Protein AF-A0A1G6IUS4-F1 (afdb_monomer_lite)

Secondary structure (DSSP, 8-state):
-PPB-HHHHHHHHHTSSB-EEEEEESTTSSHHHHHHHHHHHTT-EEEEHHHHHHT-HHHHTTGGG--HHHHHHHHHHHTTSSSSEEEEE-THHHHHH--HHHHHHHHHHHHH-B-SSEEEEEEE--GGGGG---B-TTS-BSEEEGGGB---

Sequence (152 aa):
MSQINFISFLKNQNTERYKTIIIYSKPLLGKTTFAKQYAKKINAKYIDFLDYVVEREDLKNKIDRFYSEDLKSILKKIEKTKEDYIFIDNFDFILNIWPKKDLEGFLNIVEKYHSKKTIIFFVQERKFLKKRNIYNTYGQNRIINIYKLKQF

Structure (mmCIF, N/CA/C/O backbone):
data_AF-A0A1G6IUS4-F1
#
_entry.id   AF-A0A1G6IUS4-F1
#
loop_
_atom_site.group_PDB
_atom_site.id
_atom_site.type_symbol
_atom_site.label_atom_id
_atom_site.label_alt_id
_atom_site.label_comp_id
_atom_site.label_asym_id
_atom_site.label_entity_id
_atom_site.label_seq_id
_atom_site.pdbx_PDB_ins_code
_atom_site.Cartn_x
_atom_site.Cartn_y
_atom_site.Cartn_z
_atom_site.occupancy
_atom_site.B_iso_or_equiv
_atom_site.auth_seq_id
_atom_site.auth_comp_id
_atom_site.auth_asym_id
_atom_site.auth_atom_id
_atom_site.pdbx_PDB_model_num
ATOM 1 N N . MET A 1 1 ? 13.385 -4.710 20.365 1.00 54.50 1 MET A N 1
ATOM 2 C CA . MET A 1 1 ? 12.429 -3.792 19.697 1.00 54.50 1 MET A CA 1
ATOM 3 C C . MET A 1 1 ? 11.019 -4.245 20.041 1.00 54.50 1 MET A C 1
ATOM 5 O O . MET A 1 1 ? 10.781 -5.445 19.995 1.00 54.50 1 MET A O 1
ATOM 9 N N . SER A 1 2 ? 10.118 -3.333 20.410 1.00 70.44 2 SER A N 1
ATOM 10 C CA . SER A 1 2 ? 8.717 -3.664 20.703 1.00 70.44 2 SER A CA 1
ATOM 11 C C . SER A 1 2 ? 7.968 -4.053 19.423 1.00 70.44 2 SER A C 1
ATOM 13 O O . SER A 1 2 ? 8.154 -3.441 18.370 1.00 70.44 2 SER A O 1
ATOM 15 N N . GLN A 1 3 ? 7.145 -5.100 19.501 1.00 84.50 3 GLN A N 1
ATOM 16 C CA . GLN A 1 3 ? 6.275 -5.507 18.399 1.00 84.50 3 GLN A CA 1
ATOM 17 C C . GLN A 1 3 ? 5.056 -4.577 18.310 1.00 84.50 3 GLN A C 1
ATOM 19 O O . GLN A 1 3 ? 4.461 -4.207 19.321 1.00 84.50 3 GLN A O 1
ATOM 24 N N . ILE A 1 4 ? 4.664 -4.223 17.089 1.00 89.88 4 ILE A N 1
ATOM 25 C CA . ILE A 1 4 ? 3.504 -3.389 16.777 1.00 89.88 4 ILE A CA 1
ATOM 26 C C . ILE A 1 4 ? 2.259 -4.278 16.744 1.00 89.88 4 ILE A C 1
ATOM 28 O O . ILE A 1 4 ? 2.198 -5.240 15.975 1.00 89.88 4 ILE A O 1
ATOM 32 N N . ASN A 1 5 ? 1.229 -3.939 17.523 1.00 92.62 5 ASN A N 1
ATOM 33 C CA . ASN A 1 5 ? -0.092 -4.537 17.339 1.00 92.62 5 ASN A CA 1
ATOM 34 C C . ASN A 1 5 ? -0.694 -4.014 16.027 1.00 92.62 5 ASN A C 1
ATOM 36 O O . ASN A 1 5 ? -1.090 -2.850 15.940 1.00 92.62 5 ASN A O 1
ATOM 40 N N . PHE A 1 6 ? -0.757 -4.876 15.009 1.00 93.56 6 PHE A N 1
ATOM 41 C CA . PHE A 1 6 ? -1.175 -4.460 13.672 1.00 93.56 6 PHE A CA 1
ATOM 42 C C . PHE A 1 6 ? -2.628 -3.968 13.628 1.00 93.56 6 PHE A C 1
ATOM 44 O O . PHE A 1 6 ? -2.916 -2.999 12.937 1.00 93.56 6 PHE A O 1
ATOM 51 N N . ILE A 1 7 ? -3.533 -4.557 14.416 1.00 93.50 7 ILE A N 1
ATOM 52 C CA . ILE A 1 7 ? -4.938 -4.122 14.465 1.00 93.50 7 ILE A CA 1
ATOM 53 C C . ILE A 1 7 ? -5.037 -2.717 15.061 1.00 93.50 7 ILE A C 1
ATOM 55 O O . ILE A 1 7 ? -5.708 -1.860 14.492 1.00 93.50 7 ILE A O 1
ATOM 59 N N . SER A 1 8 ? -4.352 -2.455 16.177 1.00 94.50 8 SER A N 1
ATOM 60 C CA . SER A 1 8 ? -4.335 -1.117 16.782 1.00 94.50 8 SER A CA 1
ATOM 61 C C . SER A 1 8 ? -3.714 -0.084 15.841 1.00 94.50 8 SER A C 1
ATOM 63 O O . SER A 1 8 ? -4.247 1.011 15.692 1.00 94.50 8 SER A O 1
ATOM 65 N N . PHE A 1 9 ? -2.633 -0.450 15.147 1.00 96.19 9 PHE A N 1
ATOM 66 C CA . PHE A 1 9 ? -2.024 0.399 14.124 1.00 96.19 9 PHE A CA 1
ATOM 67 C C . PHE A 1 9 ? -3.003 0.725 12.985 1.00 96.19 9 PHE A C 1
ATOM 69 O O . PHE A 1 9 ? -3.153 1.888 12.623 1.00 96.19 9 PHE A O 1
ATOM 76 N N . LEU A 1 10 ? -3.717 -0.271 12.451 1.00 96.38 10 LEU A N 1
ATOM 77 C CA . LEU A 1 10 ? -4.704 -0.063 11.387 1.00 96.38 10 LEU A CA 1
ATOM 78 C C . LEU A 1 10 ? -5.901 0.780 11.844 1.00 96.38 10 LEU A C 1
ATOM 80 O O . LEU A 1 10 ? -6.429 1.561 11.055 1.00 96.38 10 LEU A O 1
ATOM 8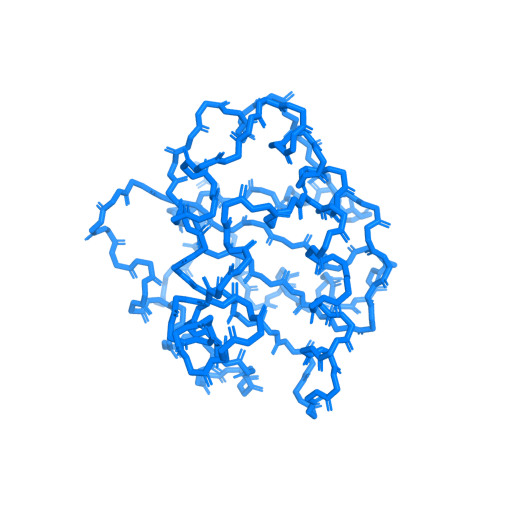4 N N . LYS A 1 11 ? -6.328 0.653 13.105 1.00 96.38 11 LYS A N 1
ATOM 85 C CA . LYS A 1 11 ? -7.373 1.511 13.684 1.00 96.38 11 LYS A CA 1
ATOM 86 C C . LYS A 1 11 ? -6.927 2.971 13.731 1.00 96.38 11 LYS A C 1
ATOM 88 O O . LYS A 1 11 ? -7.662 3.823 13.244 1.00 96.38 11 LYS A O 1
ATOM 93 N N . ASN A 1 12 ? -5.714 3.235 14.217 1.00 97.00 12 ASN A N 1
ATOM 94 C CA . ASN A 1 12 ? -5.128 4.577 14.204 1.00 97.00 12 ASN A CA 1
ATOM 95 C C . ASN A 1 12 ? -4.997 5.107 12.773 1.00 97.00 12 ASN A C 1
ATOM 97 O O . ASN A 1 12 ? -5.410 6.218 12.481 1.00 97.00 12 ASN A O 1
ATOM 101 N N . GLN A 1 13 ? -4.486 4.298 11.842 1.00 97.44 13 GLN A N 1
ATOM 102 C CA . GLN A 1 13 ? -4.323 4.748 10.463 1.00 97.44 13 GLN A CA 1
ATOM 103 C C . GLN A 1 13 ? -5.657 5.058 9.772 1.00 97.44 13 GLN A C 1
ATOM 105 O O . GLN A 1 13 ? -5.695 5.865 8.845 1.00 97.44 13 GLN A O 1
ATOM 110 N N . ASN A 1 14 ? -6.758 4.435 10.190 1.00 97.25 14 ASN A N 1
ATOM 111 C CA . ASN A 1 14 ? -8.062 4.688 9.588 1.00 97.25 14 ASN A CA 1
ATOM 112 C C . ASN A 1 14 ? -8.653 6.059 9.971 1.00 97.25 14 ASN A C 1
ATOM 114 O O . ASN A 1 14 ? -9.546 6.539 9.275 1.00 97.25 14 ASN A O 1
ATOM 118 N N . THR A 1 15 ? -8.152 6.723 11.017 1.00 96.88 15 THR A N 1
ATOM 119 C CA . THR A 1 15 ? -8.576 8.090 11.381 1.00 96.88 15 THR A CA 1
ATOM 120 C C . THR A 1 15 ? -7.790 9.175 10.636 1.00 96.88 15 THR A C 1
ATOM 122 O O . THR A 1 15 ? -8.175 10.341 10.652 1.00 96.88 15 THR A O 1
ATOM 125 N N . GLU A 1 16 ? -6.715 8.799 9.942 1.00 97.44 16 GLU A N 1
ATOM 126 C CA . GLU A 1 16 ? -5.789 9.719 9.279 1.00 97.44 16 GLU A CA 1
ATOM 127 C C . GLU A 1 16 ? -6.301 10.234 7.930 1.00 97.44 16 GLU A C 1
ATOM 129 O O . GLU A 1 16 ? -7.062 9.572 7.228 1.00 97.44 16 GLU A O 1
ATOM 134 N N . ARG A 1 17 ? -5.799 11.392 7.489 1.00 95.69 17 ARG A N 1
ATOM 135 C CA . ARG A 1 17 ? -6.073 11.915 6.137 1.00 95.69 17 ARG A CA 1
ATOM 136 C C . ARG A 1 17 ? -5.395 11.087 5.036 1.00 95.69 17 ARG A C 1
ATOM 138 O O . ARG A 1 17 ? -5.967 10.869 3.968 1.00 95.69 17 ARG A O 1
ATOM 145 N N . TYR A 1 18 ? -4.161 10.650 5.283 1.00 97.69 18 TYR A N 1
ATOM 146 C CA . TYR A 1 18 ? -3.358 9.868 4.342 1.00 97.69 18 TYR A CA 1
ATOM 147 C C . TYR A 1 18 ? -3.248 8.444 4.861 1.00 97.69 18 TYR A C 1
ATOM 149 O O . TYR A 1 18 ? -2.520 8.192 5.813 1.00 97.69 18 TYR A O 1
ATOM 157 N N . LYS A 1 19 ? -3.995 7.511 4.265 1.00 97.12 19 LYS A N 1
ATOM 158 C CA . LYS A 1 19 ? -4.247 6.180 4.848 1.00 97.12 19 LYS A CA 1
ATOM 159 C C . LYS A 1 19 ? -3.514 5.029 4.157 1.00 97.12 19 LYS A C 1
ATOM 161 O O . LYS A 1 19 ? -3.876 3.870 4.339 1.00 97.12 19 LYS A O 1
ATOM 166 N N . THR A 1 20 ? -2.500 5.339 3.356 1.00 98.25 20 THR A N 1
ATOM 167 C CA . THR A 1 20 ? -1.722 4.332 2.627 1.00 98.25 20 THR A CA 1
ATOM 168 C C . THR A 1 20 ? -0.530 3.856 3.461 1.00 98.25 20 THR A C 1
ATOM 170 O O . THR A 1 20 ? 0.163 4.666 4.084 1.00 98.25 20 THR A O 1
ATOM 173 N N . ILE A 1 21 ? -0.289 2.546 3.469 1.00 98.12 21 ILE A N 1
ATOM 174 C CA . ILE A 1 21 ? 0.752 1.844 4.232 1.00 98.12 21 ILE A CA 1
ATOM 175 C C . ILE A 1 21 ? 1.500 0.886 3.293 1.00 98.12 21 ILE A C 1
ATOM 177 O O . ILE A 1 21 ? 0.906 0.309 2.382 1.00 98.12 21 ILE A O 1
ATOM 181 N N . ILE A 1 22 ? 2.789 0.665 3.554 1.00 98.19 22 ILE A N 1
ATOM 182 C CA . ILE A 1 22 ? 3.584 -0.426 2.986 1.00 98.19 22 ILE A CA 1
ATOM 183 C C . ILE A 1 22 ? 3.950 -1.417 4.094 1.00 98.19 22 ILE A C 1
ATOM 185 O O . ILE A 1 22 ? 4.574 -1.041 5.088 1.00 98.19 22 ILE A O 1
ATOM 189 N N . ILE A 1 23 ? 3.651 -2.696 3.879 1.00 96.56 23 ILE A N 1
ATOM 190 C CA . ILE A 1 23 ? 4.215 -3.824 4.619 1.00 96.56 23 ILE A CA 1
ATOM 191 C C . ILE A 1 23 ? 5.224 -4.534 3.719 1.00 96.56 23 ILE A C 1
ATOM 193 O O . ILE A 1 23 ? 4.899 -4.932 2.601 1.00 96.56 23 ILE A O 1
ATOM 197 N N . TYR A 1 24 ? 6.454 -4.714 4.200 1.00 95.69 24 TYR A N 1
ATOM 198 C CA . TYR A 1 24 ? 7.506 -5.360 3.419 1.00 95.69 24 TYR A CA 1
ATOM 199 C C . TYR A 1 24 ? 8.236 -6.470 4.171 1.00 95.69 24 TYR A C 1
ATOM 201 O O . TYR A 1 24 ? 8.329 -6.479 5.397 1.00 95.69 24 TYR A O 1
ATOM 209 N N . SER A 1 25 ? 8.786 -7.418 3.416 1.00 92.88 25 SER A N 1
ATOM 210 C CA . SER A 1 25 ? 9.715 -8.445 3.905 1.00 92.88 25 SER A CA 1
ATOM 211 C C . SER A 1 25 ? 10.465 -9.076 2.735 1.00 92.88 25 SER A C 1
ATOM 213 O O . SER A 1 25 ? 10.091 -8.864 1.576 1.00 92.88 25 SER A O 1
ATOM 215 N N . LYS A 1 26 ? 11.501 -9.881 2.998 1.00 89.44 26 LYS A N 1
ATOM 216 C CA . LYS A 1 26 ? 12.183 -10.614 1.919 1.00 89.44 26 LYS A CA 1
ATOM 217 C C . LYS A 1 26 ? 11.213 -11.588 1.200 1.00 89.44 26 LYS A C 1
ATOM 219 O O . LYS A 1 26 ? 10.129 -11.885 1.720 1.00 89.44 26 LYS A O 1
ATOM 224 N N . PRO A 1 27 ? 11.534 -12.038 -0.025 1.00 81.38 27 PRO A N 1
ATOM 225 C CA . PRO A 1 27 ? 10.694 -12.967 -0.790 1.00 81.38 27 PRO A CA 1
ATOM 226 C C . PRO A 1 27 ? 10.394 -14.263 -0.024 1.00 81.38 27 PRO A C 1
ATOM 228 O O . PRO A 1 27 ? 11.192 -14.669 0.811 1.00 81.38 27 PRO A O 1
ATOM 231 N N . LEU A 1 28 ? 9.253 -14.903 -0.313 1.00 75.06 28 LEU A N 1
ATOM 232 C CA . LEU A 1 28 ? 8.833 -16.207 0.242 1.00 75.06 28 LEU A CA 1
ATOM 233 C C . LEU A 1 28 ? 8.650 -16.286 1.772 1.00 75.06 28 LEU A C 1
ATOM 235 O O . LEU A 1 28 ? 8.362 -17.348 2.307 1.00 75.06 28 LEU A O 1
ATOM 239 N N . LEU A 1 29 ? 8.712 -15.162 2.487 1.00 79.69 29 LEU A N 1
ATOM 240 C CA . LEU A 1 29 ? 8.547 -15.114 3.947 1.00 79.69 29 LEU A CA 1
ATOM 241 C C . LEU A 1 29 ?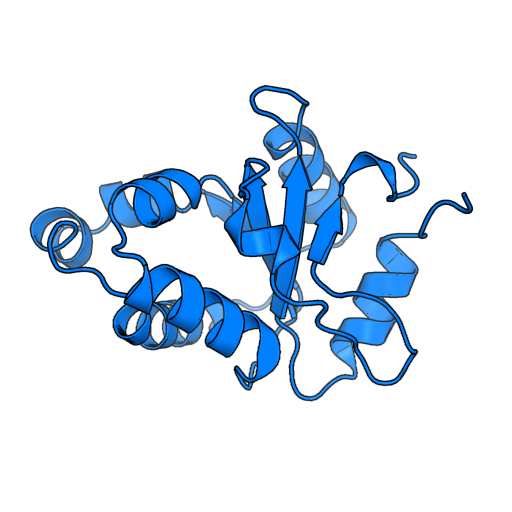 7.087 -14.897 4.383 1.00 79.69 29 LEU A C 1
ATOM 243 O O . LEU A 1 29 ? 6.811 -14.098 5.274 1.00 79.69 29 LEU A O 1
ATOM 247 N N . GLY A 1 30 ? 6.138 -15.562 3.716 1.00 80.81 30 GLY A N 1
ATOM 248 C CA . GLY A 1 30 ? 4.742 -15.647 4.170 1.00 80.81 30 GLY A CA 1
ATOM 249 C C . GLY A 1 30 ? 3.890 -14.373 4.068 1.00 80.81 30 GLY A C 1
ATOM 250 O O . GLY A 1 30 ? 2.820 -14.337 4.669 1.00 80.81 30 GLY A O 1
ATOM 251 N N . LYS A 1 31 ? 4.306 -13.341 3.310 1.00 90.12 31 LYS A N 1
ATOM 252 C CA . LYS A 1 31 ? 3.522 -12.093 3.133 1.00 90.12 31 LYS A CA 1
ATOM 253 C C . LYS A 1 31 ? 2.097 -12.359 2.664 1.00 90.12 31 LYS A C 1
ATOM 255 O O . LYS A 1 31 ? 1.164 -11.856 3.274 1.00 90.12 31 LYS A O 1
ATOM 260 N N . THR A 1 32 ? 1.939 -13.191 1.639 1.00 92.75 32 THR A N 1
ATOM 261 C CA . THR A 1 32 ? 0.631 -13.553 1.089 1.00 92.75 32 THR A CA 1
ATOM 262 C C . THR A 1 32 ? -0.235 -14.283 2.102 1.00 92.75 32 THR A C 1
ATOM 264 O O . THR A 1 32 ? -1.403 -13.945 2.275 1.00 92.75 32 THR A O 1
ATOM 267 N N . THR A 1 33 ? 0.339 -15.237 2.838 1.00 92.62 33 THR A N 1
ATOM 268 C CA . THR A 1 33 ? -0.367 -15.938 3.917 1.00 92.62 33 THR A CA 1
ATOM 269 C C . THR A 1 33 ? -0.826 -14.959 4.994 1.00 92.62 33 THR A C 1
ATOM 271 O O . THR A 1 33 ? -1.999 -14.965 5.362 1.00 92.62 33 THR A O 1
ATOM 274 N N . PHE A 1 34 ? 0.061 -14.066 5.440 1.00 91.81 34 PHE A N 1
ATOM 275 C CA . PHE A 1 34 ? -0.264 -13.022 6.408 1.00 91.81 34 PHE A CA 1
ATOM 276 C C . PHE A 1 34 ? -1.370 -12.098 5.888 1.00 91.81 34 PHE A C 1
ATOM 278 O O . PHE A 1 34 ? -2.354 -11.872 6.588 1.00 91.81 34 PHE A O 1
ATOM 285 N N . ALA A 1 35 ? -1.241 -11.596 4.658 1.00 94.25 35 ALA A N 1
ATOM 286 C CA . ALA A 1 35 ? -2.196 -10.684 4.042 1.00 94.25 35 ALA A CA 1
ATOM 287 C C . ALA A 1 35 ? -3.586 -11.321 3.941 1.00 94.25 35 ALA A C 1
ATOM 289 O O . ALA A 1 35 ? -4.559 -10.720 4.393 1.00 94.25 35 ALA A O 1
ATOM 290 N N . LYS A 1 36 ? -3.682 -12.559 3.440 1.00 95.69 36 LYS A N 1
ATOM 291 C CA . LYS A 1 36 ? -4.949 -13.300 3.331 1.00 95.69 36 LYS A CA 1
ATOM 292 C C . LYS A 1 36 ? -5.570 -13.582 4.703 1.00 95.69 36 LYS A C 1
ATOM 294 O O . LYS A 1 36 ? -6.761 -13.337 4.896 1.00 95.69 36 LYS A O 1
ATOM 299 N N . GLN A 1 37 ? -4.780 -14.056 5.670 1.00 93.81 37 GLN A N 1
ATOM 300 C CA . GLN A 1 37 ? -5.269 -14.359 7.021 1.00 93.81 37 GLN A CA 1
ATOM 301 C C . GLN A 1 37 ? -5.764 -13.105 7.749 1.00 93.81 37 GLN A C 1
ATOM 303 O O . GLN A 1 37 ? -6.866 -13.112 8.303 1.00 93.81 37 GLN A O 1
ATOM 308 N N . TYR A 1 38 ? -4.988 -12.018 7.730 1.00 93.75 38 TYR A N 1
ATOM 309 C CA . TYR A 1 38 ? -5.394 -10.767 8.368 1.00 93.75 38 TYR A CA 1
ATOM 310 C C . TYR A 1 38 ? -6.575 -10.124 7.660 1.00 93.75 38 TYR A C 1
ATOM 312 O O . TYR A 1 38 ? -7.490 -9.677 8.349 1.00 93.75 38 TYR A O 1
ATOM 320 N N . ALA A 1 39 ? -6.596 -10.118 6.323 1.00 95.62 39 ALA A N 1
ATOM 321 C CA . ALA A 1 39 ? -7.719 -9.573 5.575 1.00 95.62 39 ALA A CA 1
ATOM 322 C C . ALA A 1 39 ? -9.023 -10.287 5.945 1.00 95.62 39 ALA A C 1
ATOM 324 O O . ALA A 1 39 ? -10.004 -9.628 6.278 1.00 95.62 39 ALA A O 1
ATOM 325 N N . LYS A 1 40 ? -9.007 -11.625 6.024 1.00 95.69 40 LYS A N 1
ATOM 326 C CA . LYS A 1 40 ? -10.155 -12.402 6.507 1.00 95.69 40 LYS A CA 1
ATOM 327 C C . LYS A 1 40 ? -10.533 -12.036 7.947 1.00 95.69 40 LYS A C 1
ATOM 329 O O . LYS A 1 40 ? -11.710 -11.849 8.237 1.00 95.69 40 LYS A O 1
ATOM 334 N N . LYS A 1 41 ? -9.551 -11.910 8.847 1.00 93.81 41 LYS A N 1
ATOM 3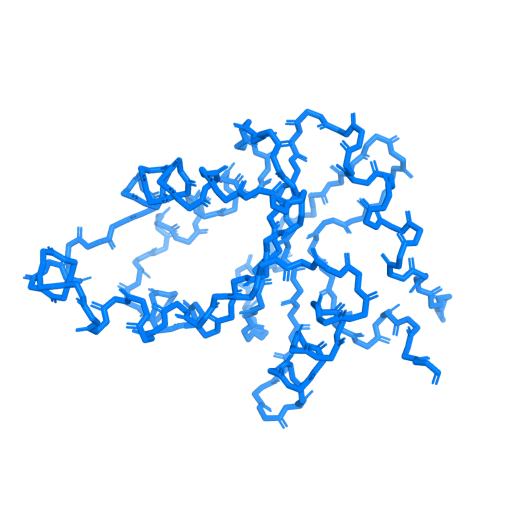35 C CA . LYS A 1 41 ? -9.785 -11.623 10.273 1.00 93.81 41 LYS A CA 1
ATOM 336 C C . LYS A 1 41 ? -10.469 -10.276 10.519 1.00 93.81 41 LYS A C 1
ATOM 338 O O . LYS A 1 41 ? -11.271 -10.178 11.441 1.00 93.81 41 LYS A O 1
ATOM 343 N N . ILE A 1 42 ? -10.128 -9.246 9.745 1.00 94.88 42 ILE A N 1
ATOM 344 C CA . ILE A 1 42 ? -10.648 -7.881 9.947 1.00 94.88 42 ILE A CA 1
ATOM 345 C C . ILE A 1 42 ? -11.705 -7.474 8.915 1.00 94.88 42 ILE A C 1
ATOM 347 O O . ILE A 1 42 ? -12.061 -6.301 8.855 1.00 94.88 42 ILE A O 1
ATOM 351 N N . ASN A 1 43 ? -12.187 -8.421 8.104 1.00 96.19 43 ASN A N 1
ATOM 352 C CA . ASN A 1 43 ? -13.105 -8.164 6.994 1.00 96.19 43 ASN A CA 1
ATOM 353 C C . ASN A 1 43 ? -12.579 -7.085 6.018 1.00 96.19 43 ASN A C 1
ATOM 355 O O . ASN A 1 43 ? -13.276 -6.131 5.676 1.00 96.19 43 ASN A O 1
ATOM 359 N N . ALA A 1 44 ? -11.312 -7.211 5.614 1.00 97.81 44 ALA A N 1
ATOM 360 C CA . ALA A 1 44 ? -10.694 -6.369 4.596 1.00 97.81 44 ALA A CA 1
ATOM 361 C C . ALA A 1 44 ? -10.879 -6.965 3.199 1.00 97.81 44 ALA A C 1
ATOM 363 O O . ALA A 1 44 ? -10.866 -8.186 3.014 1.00 97.81 44 ALA A O 1
ATOM 364 N N . LYS A 1 45 ? -10.916 -6.097 2.187 1.00 98.06 45 LYS A N 1
ATOM 365 C CA . LYS A 1 45 ? -10.826 -6.521 0.794 1.00 98.06 45 LYS A CA 1
ATOM 366 C C . LYS A 1 45 ? -9.389 -6.944 0.491 1.00 98.06 45 LYS A C 1
ATOM 368 O O . LYS A 1 45 ? -8.487 -6.113 0.514 1.00 98.06 45 LYS A O 1
ATOM 373 N N . TYR A 1 46 ? -9.177 -8.217 0.172 1.00 98.31 46 TYR A N 1
ATOM 374 C CA . TYR A 1 46 ? -7.914 -8.695 -0.396 1.00 98.31 46 TYR A CA 1
ATOM 375 C C . TYR A 1 46 ? -7.942 -8.579 -1.923 1.00 98.31 46 TYR A C 1
ATOM 377 O O . TYR A 1 46 ? -8.945 -8.921 -2.558 1.00 98.31 46 TYR A O 1
ATOM 385 N N . ILE A 1 47 ? -6.846 -8.092 -2.497 1.00 98.06 47 ILE A N 1
ATOM 386 C CA . ILE A 1 47 ? -6.624 -7.972 -3.935 1.00 98.06 47 ILE A CA 1
ATOM 387 C C . ILE A 1 47 ? -5.237 -8.527 -4.232 1.00 98.06 47 ILE A C 1
ATOM 389 O O . ILE A 1 47 ? -4.233 -7.967 -3.789 1.00 98.06 47 ILE A O 1
ATOM 393 N N . ASP A 1 48 ? -5.193 -9.603 -5.010 1.00 97.44 48 ASP A N 1
ATOM 394 C CA . ASP A 1 48 ? -3.979 -9.986 -5.715 1.00 97.44 48 ASP A CA 1
ATOM 395 C C . ASP A 1 48 ? -3.832 -9.049 -6.919 1.00 97.44 48 ASP A C 1
ATOM 397 O O . ASP A 1 48 ? -4.662 -9.062 -7.832 1.00 97.44 48 ASP A O 1
ATOM 401 N N . PHE A 1 49 ? -2.850 -8.145 -6.884 1.00 96.88 49 PHE A N 1
ATOM 402 C CA . PHE A 1 49 ? -2.738 -7.120 -7.920 1.00 96.88 49 PHE A CA 1
ATOM 403 C C . PHE A 1 49 ? -2.304 -7.699 -9.267 1.00 96.88 49 PHE A C 1
ATOM 405 O O . PHE A 1 49 ? -2.620 -7.117 -10.305 1.00 96.88 49 PHE A O 1
ATOM 412 N N . LEU A 1 50 ? -1.594 -8.830 -9.259 1.00 94.88 50 LEU A N 1
ATOM 413 C CA . LEU A 1 50 ? -1.198 -9.501 -10.488 1.00 94.88 50 LEU A CA 1
ATOM 414 C C . LEU A 1 50 ? -2.434 -10.066 -11.187 1.00 94.88 50 LEU A C 1
ATOM 416 O O . LEU A 1 50 ? -2.673 -9.726 -12.346 1.00 94.88 50 LEU A O 1
ATOM 420 N N . ASP A 1 51 ? -3.259 -10.822 -10.462 1.00 95.56 51 ASP A N 1
ATOM 421 C CA . ASP A 1 51 ? -4.512 -11.368 -10.999 1.00 95.56 51 ASP A CA 1
ATOM 422 C C . ASP A 1 51 ? -5.446 -10.240 -11.458 1.00 95.56 51 ASP A C 1
ATOM 424 O O . ASP A 1 51 ? -5.968 -10.271 -12.572 1.00 95.56 51 ASP A O 1
ATOM 428 N N . TYR A 1 52 ? -5.559 -9.170 -10.662 1.00 94.94 52 TYR A N 1
ATOM 429 C CA . TYR A 1 52 ? -6.359 -7.991 -11.008 1.00 94.94 52 TYR A CA 1
ATOM 430 C C . TYR A 1 52 ? -5.952 -7.351 -12.346 1.00 94.94 52 TYR A C 1
ATOM 432 O O . TYR A 1 52 ? -6.810 -6.837 -13.068 1.00 94.94 52 TYR A O 1
ATOM 440 N N . VAL A 1 53 ? -4.655 -7.336 -12.673 1.00 93.25 53 VAL A N 1
ATOM 441 C CA . VAL A 1 53 ? -4.158 -6.831 -13.962 1.00 93.25 53 VAL A CA 1
ATOM 442 C C . VAL A 1 53 ? -4.379 -7.852 -15.076 1.00 93.25 53 VAL A C 1
ATOM 444 O O . VAL A 1 53 ? -4.776 -7.461 -16.171 1.00 93.25 53 VAL A O 1
ATOM 447 N N . VAL A 1 54 ? -4.155 -9.144 -14.820 1.00 92.62 54 VAL A N 1
ATOM 448 C CA . VAL A 1 54 ? -4.328 -10.215 -15.819 1.00 92.62 54 VAL A CA 1
ATOM 449 C C . VAL A 1 54 ? -5.779 -10.321 -16.295 1.00 92.62 54 VAL A C 1
ATOM 451 O O . VAL A 1 54 ? -6.004 -10.516 -17.489 1.00 92.62 54 VAL A O 1
ATOM 454 N N . GLU A 1 55 ? -6.748 -10.132 -15.399 1.00 93.31 55 GLU A N 1
ATOM 455 C CA . GLU A 1 55 ? -8.190 -10.155 -15.694 1.00 93.31 55 GLU A CA 1
ATOM 456 C C . GLU A 1 55 ? -8.693 -8.909 -16.448 1.00 93.31 55 GLU A C 1
ATOM 458 O O . GLU A 1 55 ? -9.852 -8.850 -16.859 1.00 93.31 55 GLU A O 1
ATOM 463 N N . ARG A 1 56 ? -7.848 -7.886 -16.624 1.00 90.38 56 ARG A N 1
ATOM 464 C CA . ARG A 1 56 ? -8.218 -6.594 -17.214 1.00 90.38 56 ARG A CA 1
ATOM 465 C C . ARG A 1 56 ? -7.372 -6.297 -18.438 1.00 90.38 56 ARG A C 1
ATOM 467 O O . ARG A 1 56 ? -6.266 -5.768 -18.332 1.00 90.38 56 ARG A O 1
ATOM 474 N N . GLU A 1 57 ? -7.917 -6.594 -19.615 1.00 87.12 57 GLU A N 1
ATOM 475 C CA . GLU A 1 57 ? -7.226 -6.388 -20.894 1.00 87.12 57 GLU A CA 1
ATOM 476 C C . GLU A 1 57 ? -6.714 -4.952 -21.080 1.00 87.12 57 GLU A C 1
ATOM 478 O O . GLU A 1 57 ? -5.610 -4.753 -21.589 1.00 87.12 57 GLU A O 1
ATOM 483 N N . ASP A 1 58 ? -7.463 -3.948 -20.611 1.00 88.06 58 ASP A N 1
ATOM 484 C CA . ASP A 1 58 ? -7.075 -2.538 -20.701 1.00 88.06 58 ASP A CA 1
ATOM 485 C C . ASP A 1 58 ? -5.785 -2.218 -19.932 1.00 88.06 58 ASP A C 1
ATOM 487 O O . ASP A 1 58 ? -5.007 -1.367 -20.372 1.00 88.06 58 ASP A O 1
ATOM 491 N N . LEU A 1 59 ? -5.547 -2.904 -18.810 1.00 87.94 59 LEU A N 1
ATOM 492 C CA . LEU A 1 59 ? -4.338 -2.762 -17.995 1.00 87.94 59 LEU A CA 1
ATOM 493 C C . LEU A 1 59 ? -3.218 -3.663 -18.492 1.00 87.94 59 LEU A C 1
ATOM 495 O O . LEU A 1 59 ? -2.079 -3.214 -18.614 1.00 87.94 59 LEU A O 1
ATOM 499 N N . LYS A 1 60 ? -3.546 -4.914 -18.814 1.00 88.38 60 LYS A N 1
ATOM 500 C CA . LYS A 1 60 ? -2.595 -5.903 -19.320 1.00 88.38 60 LYS A CA 1
ATOM 501 C C . LYS A 1 60 ? -1.870 -5.397 -20.568 1.00 88.38 60 LYS A C 1
ATOM 503 O O . LYS A 1 60 ? -0.647 -5.478 -20.634 1.00 88.38 60 LYS A O 1
ATOM 508 N N . ASN A 1 61 ? -2.603 -4.806 -21.512 1.00 88.69 61 ASN A N 1
ATOM 509 C CA . ASN A 1 61 ? -2.051 -4.322 -22.783 1.00 88.69 61 ASN A CA 1
ATOM 510 C C . ASN A 1 61 ? -1.236 -3.025 -22.661 1.00 88.69 61 ASN A C 1
ATOM 512 O O . ASN A 1 61 ? -0.625 -2.600 -23.637 1.00 88.69 61 ASN A O 1
ATOM 516 N N . LYS A 1 62 ? -1.257 -2.370 -21.495 1.00 90.12 62 LYS A N 1
ATOM 517 C CA . LYS A 1 62 ? -0.565 -1.097 -21.244 1.00 90.12 62 LYS A CA 1
ATOM 518 C C . LYS A 1 62 ? 0.398 -1.187 -20.068 1.00 90.12 62 LYS A C 1
ATOM 520 O O . LYS A 1 62 ? 0.785 -0.159 -19.517 1.00 90.12 62 LYS A O 1
ATOM 525 N N . ILE A 1 63 ? 0.749 -2.398 -19.640 1.00 88.94 63 ILE A N 1
ATOM 526 C CA . ILE A 1 63 ? 1.528 -2.596 -18.418 1.00 88.94 63 ILE A CA 1
ATOM 527 C C . ILE A 1 63 ? 2.940 -2.009 -18.528 1.00 88.94 63 ILE A C 1
ATOM 529 O O . ILE A 1 63 ? 3.474 -1.505 -17.546 1.00 88.94 63 ILE A O 1
ATOM 533 N N . ASP A 1 64 ? 3.495 -1.984 -19.741 1.00 87.56 64 ASP A N 1
ATOM 534 C CA . ASP A 1 64 ? 4.753 -1.326 -20.116 1.00 87.56 64 ASP A CA 1
ATOM 535 C C . ASP A 1 64 ? 4.712 0.203 -19.945 1.00 87.56 64 ASP A C 1
ATOM 537 O O . ASP A 1 64 ? 5.752 0.849 -19.810 1.00 87.56 64 ASP A O 1
ATOM 541 N N . ARG A 1 65 ? 3.507 0.780 -19.924 1.00 90.56 65 ARG A N 1
ATOM 542 C CA . ARG A 1 65 ? 3.235 2.214 -19.755 1.00 90.56 65 ARG A CA 1
ATOM 543 C C . ARG A 1 65 ? 2.414 2.509 -18.504 1.00 90.56 65 ARG A C 1
ATOM 545 O O . ARG A 1 65 ? 1.855 3.594 -18.388 1.00 90.56 65 ARG A O 1
ATOM 552 N N . PHE A 1 66 ? 2.304 1.549 -17.591 1.00 93.25 66 PHE A N 1
ATOM 553 C CA . PHE A 1 66 ? 1.665 1.769 -16.307 1.00 93.25 66 PHE A CA 1
ATOM 554 C C . PHE A 1 66 ? 2.665 2.473 -15.400 1.00 93.25 66 PHE A C 1
ATOM 556 O O . PHE A 1 66 ? 3.676 1.878 -15.038 1.00 93.25 66 PHE A O 1
ATOM 563 N N . TYR A 1 67 ? 2.393 3.716 -15.019 1.00 94.81 67 TYR A N 1
ATOM 564 C CA . TYR A 1 67 ? 3.263 4.539 -14.182 1.00 94.81 67 TYR A CA 1
ATOM 565 C C . TYR A 1 67 ? 2.623 4.833 -12.823 1.00 94.81 67 TYR A C 1
ATOM 567 O O . TYR A 1 67 ? 1.474 4.480 -12.538 1.00 94.81 67 TYR A O 1
ATOM 575 N N . SER A 1 68 ? 3.371 5.495 -11.943 1.00 94.56 68 SER A N 1
ATOM 576 C CA . SER A 1 68 ? 2.882 5.842 -10.605 1.00 94.56 68 SER A CA 1
ATOM 577 C C . SER A 1 68 ? 1.621 6.719 -10.643 1.00 94.56 68 SER A C 1
ATOM 579 O O . SER A 1 68 ? 0.732 6.557 -9.811 1.00 94.56 68 SER A O 1
ATOM 581 N N . GLU A 1 69 ? 1.470 7.598 -11.634 1.00 92.38 69 GLU A N 1
ATOM 582 C CA . GLU A 1 69 ? 0.258 8.415 -11.785 1.00 92.38 69 GLU A CA 1
ATOM 583 C C . GLU A 1 69 ? -0.985 7.583 -12.148 1.00 92.38 69 GLU A C 1
ATOM 585 O O . GLU A 1 69 ? -2.072 7.843 -11.619 1.00 92.38 69 GLU A O 1
ATOM 590 N N . ASP A 1 70 ? -0.832 6.521 -12.945 1.00 94.38 70 ASP A N 1
ATOM 591 C CA . ASP A 1 70 ? -1.928 5.608 -13.295 1.00 94.38 70 ASP A CA 1
ATOM 592 C C . ASP A 1 70 ? -2.440 4.837 -12.076 1.00 94.38 70 ASP A C 1
ATOM 594 O O . ASP A 1 70 ? -3.647 4.592 -11.944 1.00 94.38 70 ASP A O 1
ATOM 598 N N . LEU A 1 71 ? -1.548 4.528 -11.126 1.00 96.00 71 LEU A N 1
ATOM 599 C CA . LEU A 1 71 ? -1.914 3.865 -9.876 1.00 96.00 71 LEU A CA 1
ATOM 600 C C . LEU A 1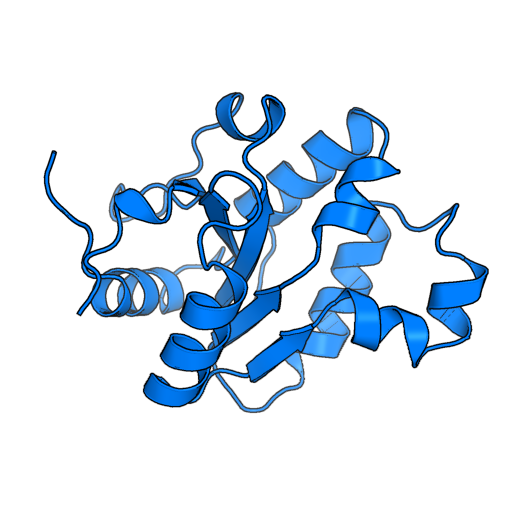 71 ? -2.999 4.645 -9.127 1.00 96.00 71 LEU A C 1
ATOM 602 O O . LEU A 1 71 ? -3.935 4.029 -8.624 1.00 96.00 71 LEU A O 1
ATOM 606 N N . LYS A 1 72 ? -2.957 5.983 -9.096 1.00 94.56 72 LYS A N 1
ATOM 607 C CA . LYS A 1 72 ? -3.989 6.789 -8.410 1.00 94.56 72 LYS A CA 1
ATOM 608 C C . LYS A 1 72 ? -5.383 6.535 -8.985 1.00 94.56 72 LYS A C 1
ATOM 610 O O . LYS A 1 72 ? -6.354 6.432 -8.237 1.00 94.56 72 LYS A O 1
ATOM 615 N N . SER A 1 73 ? -5.493 6.409 -10.306 1.00 93.12 73 SER A N 1
ATOM 616 C CA . SER A 1 73 ? -6.760 6.104 -10.980 1.00 93.12 73 SER A CA 1
ATOM 617 C C . SER A 1 73 ? -7.255 4.695 -10.654 1.00 93.12 73 SER A C 1
ATOM 619 O O . SER A 1 73 ? -8.459 4.482 -10.502 1.00 93.12 73 SER A O 1
ATOM 621 N N . ILE A 1 74 ? -6.339 3.738 -10.495 1.00 95.06 74 ILE A N 1
ATOM 622 C CA . ILE A 1 74 ? -6.666 2.372 -10.076 1.00 95.06 74 ILE A CA 1
ATOM 623 C C . ILE A 1 74 ? -7.119 2.322 -8.620 1.00 95.06 74 ILE A C 1
ATOM 625 O O . ILE A 1 74 ? -8.153 1.716 -8.340 1.00 95.06 74 ILE A O 1
ATOM 629 N N . LEU A 1 75 ? -6.432 3.018 -7.713 1.00 96.38 75 LEU A N 1
ATOM 630 C CA . LEU A 1 75 ? -6.820 3.086 -6.303 1.00 96.38 75 LEU A CA 1
ATOM 631 C C . LEU A 1 75 ? -8.221 3.677 -6.134 1.00 96.38 75 LEU A C 1
ATOM 633 O O . LEU A 1 75 ? -9.042 3.077 -5.448 1.00 96.38 75 LEU A O 1
ATOM 637 N N . LYS A 1 76 ? -8.569 4.739 -6.872 1.00 95.12 76 LYS A N 1
ATOM 638 C CA . LYS A 1 76 ? -9.941 5.284 -6.889 1.00 95.12 76 LYS A CA 1
ATOM 639 C C . LYS A 1 76 ? -11.003 4.267 -7.318 1.00 95.12 76 LYS A C 1
ATOM 641 O O . LYS A 1 76 ? -12.132 4.320 -6.834 1.00 95.12 76 LYS A O 1
ATOM 646 N N . LYS A 1 77 ? -10.687 3.373 -8.263 1.00 94.50 77 LYS A N 1
ATOM 647 C CA . LYS A 1 77 ? -11.607 2.301 -8.689 1.00 94.50 77 LYS A CA 1
ATOM 648 C C . LYS A 1 77 ? -11.729 1.232 -7.602 1.00 94.50 77 LYS A C 1
ATOM 650 O O . LYS A 1 77 ? -12.840 0.809 -7.300 1.00 94.50 77 LYS A O 1
ATOM 655 N N . ILE A 1 78 ? -10.600 0.836 -7.020 1.00 94.75 78 ILE A N 1
ATOM 656 C CA . ILE A 1 78 ? -10.506 -0.166 -5.954 1.00 94.75 78 ILE A CA 1
ATOM 657 C C . ILE A 1 78 ? -11.225 0.300 -4.676 1.00 94.75 78 ILE A C 1
ATOM 659 O O . ILE A 1 78 ? -11.931 -0.484 -4.058 1.00 94.75 78 ILE A O 1
ATOM 663 N N . GLU A 1 79 ? -11.149 1.583 -4.325 1.00 95.19 79 GLU A N 1
ATOM 664 C CA . GLU A 1 79 ? -11.802 2.172 -3.143 1.00 95.19 79 GLU A CA 1
ATOM 665 C C . GLU A 1 79 ? -13.335 2.144 -3.160 1.00 95.19 79 GLU A C 1
ATOM 667 O O . GLU A 1 79 ? -13.965 2.459 -2.150 1.00 95.19 79 GLU A O 1
ATOM 672 N N . LYS A 1 80 ? -13.956 1.766 -4.282 1.00 95.06 80 LYS A N 1
ATOM 673 C CA . LYS A 1 80 ? -15.413 1.588 -4.376 1.00 95.06 80 LYS A CA 1
ATOM 674 C C . LYS A 1 80 ? -15.916 0.345 -3.628 1.00 95.06 80 LYS A C 1
ATOM 676 O O . LYS A 1 80 ? -17.123 0.114 -3.586 1.00 95.06 80 LYS A O 1
ATOM 681 N N . THR A 1 81 ? -15.019 -0.466 -3.072 1.00 94.00 81 THR A N 1
ATOM 682 C CA . THR A 1 81 ? -15.361 -1.621 -2.238 1.00 94.00 81 THR A CA 1
ATOM 683 C C . THR A 1 81 ? -16.031 -1.185 -0.931 1.00 94.00 81 THR A C 1
ATOM 685 O O . THR A 1 81 ? -15.872 -0.050 -0.471 1.00 94.00 81 THR A O 1
ATOM 688 N N . LYS A 1 82 ? -16.801 -2.085 -0.311 1.00 95.62 82 LYS A N 1
ATOM 689 C CA . LYS A 1 82 ? -17.553 -1.768 0.915 1.00 95.62 82 LYS A CA 1
ATOM 690 C C . LYS A 1 82 ? -16.634 -1.711 2.139 1.00 95.62 82 LYS A C 1
ATOM 692 O O . LYS A 1 82 ? -16.827 -0.872 3.012 1.00 95.62 82 LYS A O 1
ATOM 697 N N . GLU A 1 83 ? -15.615 -2.559 2.166 1.00 97.75 83 GLU A N 1
ATOM 698 C CA . GLU A 1 83 ? -14.658 -2.757 3.255 1.00 97.75 83 GLU A CA 1
ATOM 699 C C . GLU A 1 83 ? -13.807 -1.506 3.502 1.00 97.75 83 GLU A C 1
ATOM 701 O O . GLU A 1 83 ? -13.449 -0.802 2.560 1.00 97.75 83 GLU A O 1
ATOM 706 N N . ASP A 1 84 ? -13.477 -1.210 4.761 1.00 97.50 84 ASP A N 1
ATOM 707 C CA . ASP A 1 84 ? -12.665 -0.037 5.137 1.00 97.50 84 ASP A CA 1
ATOM 708 C C . ASP A 1 84 ? -11.163 -0.222 4.917 1.00 97.50 84 ASP A C 1
ATOM 710 O O . ASP A 1 84 ? -10.421 0.750 4.762 1.00 97.50 84 ASP A O 1
ATOM 714 N N . TYR A 1 85 ? -10.735 -1.479 4.856 1.00 98.31 85 TYR A N 1
ATOM 715 C CA . TYR A 1 85 ? -9.353 -1.886 4.673 1.00 98.31 85 TYR A CA 1
ATOM 716 C C . TYR A 1 85 ? -9.198 -2.613 3.342 1.00 98.31 85 TYR A C 1
ATOM 718 O O . TYR A 1 85 ? -9.998 -3.492 3.013 1.00 98.31 85 TYR A O 1
ATOM 726 N N . ILE A 1 86 ? -8.146 -2.275 2.600 1.00 98.56 86 ILE A N 1
ATOM 727 C CA . ILE A 1 86 ? -7.829 -2.877 1.305 1.00 98.56 86 ILE A CA 1
ATOM 728 C C . ILE A 1 86 ? -6.382 -3.352 1.327 1.00 98.56 86 ILE A C 1
ATOM 730 O O . ILE A 1 86 ? -5.459 -2.564 1.520 1.00 98.56 86 ILE A O 1
ATOM 734 N N . PHE A 1 87 ? -6.193 -4.652 1.147 1.00 98.44 87 PHE A N 1
ATOM 735 C CA . PHE A 1 87 ? -4.902 -5.322 1.150 1.00 98.44 87 PHE A CA 1
ATOM 736 C C . PHE A 1 87 ? -4.540 -5.619 -0.302 1.00 98.44 87 PHE A C 1
ATOM 738 O O . PHE A 1 87 ? -5.222 -6.403 -0.955 1.00 98.44 87 PHE A O 1
ATOM 745 N N . ILE A 1 88 ? -3.490 -4.973 -0.799 1.00 98.38 88 ILE A N 1
ATOM 746 C CA . ILE A 1 88 ? -2.976 -5.128 -2.159 1.00 98.38 88 ILE A CA 1
ATOM 747 C C . ILE A 1 88 ? -1.685 -5.935 -2.073 1.00 98.38 88 ILE A C 1
ATOM 749 O O . ILE A 1 88 ? -0.679 -5.453 -1.550 1.00 98.38 88 ILE A O 1
ATOM 753 N N . ASP A 1 89 ? -1.723 -7.166 -2.561 1.00 97.12 89 ASP A N 1
ATOM 754 C CA . ASP A 1 89 ? -0.587 -8.085 -2.586 1.00 97.12 89 ASP A CA 1
ATOM 755 C C . ASP A 1 89 ? -0.027 -8.228 -4.005 1.00 97.12 89 ASP A C 1
ATOM 757 O O . ASP A 1 89 ? -0.632 -7.757 -4.970 1.00 97.12 89 ASP A O 1
ATOM 761 N N . ASN A 1 90 ? 1.148 -8.846 -4.128 1.00 95.31 90 ASN A N 1
ATOM 762 C CA . ASN A 1 90 ? 1.817 -9.085 -5.410 1.00 95.31 90 ASN A CA 1
ATOM 763 C C . ASN A 1 90 ? 2.015 -7.819 -6.263 1.00 95.31 90 ASN A C 1
ATOM 765 O O . ASN A 1 90 ? 2.039 -7.881 -7.484 1.00 95.31 90 ASN A O 1
ATOM 769 N N . PHE A 1 91 ? 2.233 -6.653 -5.646 1.00 96.19 91 PHE A N 1
ATOM 770 C CA . PHE A 1 91 ? 2.500 -5.404 -6.378 1.00 96.19 91 PHE A CA 1
ATOM 771 C C . PHE A 1 91 ? 3.941 -5.315 -6.933 1.00 96.19 91 PHE A C 1
ATOM 773 O O . PHE A 1 91 ? 4.285 -4.420 -7.703 1.00 96.19 91 PHE A O 1
ATOM 780 N N . ASP A 1 92 ? 4.815 -6.250 -6.551 1.00 95.00 92 ASP A N 1
ATOM 781 C CA . ASP A 1 92 ? 6.240 -6.235 -6.890 1.00 95.00 92 ASP A CA 1
ATOM 782 C C . ASP A 1 92 ? 6.551 -6.281 -8.389 1.00 95.00 92 ASP A C 1
ATOM 784 O O . ASP A 1 92 ? 7.588 -5.748 -8.789 1.00 95.00 92 ASP A O 1
ATOM 788 N N . PHE A 1 93 ? 5.694 -6.885 -9.221 1.00 93.19 93 PHE A N 1
ATOM 789 C CA . PHE A 1 93 ? 5.934 -6.924 -10.669 1.00 93.19 93 PHE A CA 1
ATOM 790 C C . PHE A 1 93 ? 5.888 -5.519 -11.285 1.00 93.19 93 PHE A C 1
ATOM 792 O O . PHE A 1 93 ? 6.716 -5.209 -12.136 1.00 93.19 93 PHE A O 1
ATOM 799 N N . ILE A 1 94 ? 5.016 -4.639 -10.781 1.00 95.69 94 ILE A N 1
ATOM 800 C CA . ILE A 1 94 ? 4.983 -3.222 -11.161 1.00 95.69 94 ILE A CA 1
ATOM 801 C C . ILE A 1 94 ? 6.259 -2.516 -10.697 1.00 95.69 94 ILE A C 1
ATOM 803 O O . ILE A 1 94 ? 6.931 -1.832 -11.466 1.00 95.69 94 ILE A O 1
ATOM 807 N N . LEU A 1 95 ? 6.650 -2.735 -9.438 1.00 95.81 95 LEU A N 1
ATOM 808 C CA . LEU A 1 95 ? 7.860 -2.128 -8.879 1.00 95.81 95 LEU A CA 1
ATOM 809 C C . LEU A 1 95 ? 9.147 -2.575 -9.594 1.00 95.81 95 LEU A C 1
ATOM 811 O O . LEU A 1 95 ? 10.169 -1.902 -9.467 1.00 95.81 95 LEU A O 1
ATOM 815 N N . ASN A 1 96 ? 9.132 -3.714 -10.293 1.00 93.94 96 ASN A N 1
ATOM 816 C CA . ASN A 1 96 ? 10.264 -4.202 -11.088 1.00 93.94 96 ASN A CA 1
ATOM 817 C C . ASN A 1 96 ? 10.429 -3.461 -12.413 1.00 93.94 96 ASN A C 1
ATOM 819 O O . ASN A 1 96 ? 11.559 -3.315 -12.873 1.00 93.94 96 ASN A O 1
ATOM 823 N N . ILE A 1 97 ? 9.328 -3.017 -13.016 1.00 93.00 97 ILE A N 1
ATOM 824 C CA . ILE A 1 97 ? 9.341 -2.342 -14.319 1.00 93.00 97 ILE A CA 1
ATOM 825 C C . ILE A 1 97 ? 9.381 -0.817 -14.189 1.00 93.00 97 ILE A C 1
ATOM 827 O O . ILE A 1 97 ? 9.703 -0.119 -15.148 1.00 93.00 97 ILE A O 1
ATOM 831 N N . TRP A 1 98 ? 9.091 -0.280 -13.002 1.00 96.19 98 TRP A N 1
ATOM 832 C CA . TRP A 1 98 ? 9.108 1.158 -12.771 1.00 96.19 98 TRP A CA 1
ATOM 833 C C . TRP A 1 98 ? 10.516 1.763 -12.745 1.00 96.19 98 TRP A C 1
ATOM 835 O O . TRP A 1 98 ? 11.383 1.306 -11.990 1.00 96.19 98 TRP A O 1
ATOM 845 N N . PRO A 1 99 ? 10.750 2.864 -13.487 1.00 95.44 99 PRO A N 1
ATOM 846 C CA . PRO A 1 99 ? 11.977 3.629 -13.350 1.00 95.44 99 PRO A CA 1
ATOM 847 C C . PRO A 1 99 ? 12.023 4.325 -11.980 1.00 95.44 99 PRO A C 1
ATOM 849 O O . PRO A 1 99 ? 11.020 4.482 -11.283 1.00 95.44 99 PRO A O 1
ATOM 852 N N . LYS A 1 100 ? 13.207 4.816 -11.590 1.00 95.38 100 LYS A N 1
ATOM 853 C CA . LYS A 1 100 ? 13.424 5.464 -10.278 1.00 95.38 100 LYS A CA 1
ATOM 854 C C . LYS A 1 100 ? 12.414 6.579 -9.972 1.00 95.38 100 LYS A C 1
ATOM 856 O O . LYS A 1 100 ? 12.000 6.702 -8.823 1.00 95.38 100 LYS A O 1
ATOM 861 N N . LYS A 1 101 ? 12.024 7.371 -10.980 1.00 96.00 101 LYS A N 1
ATOM 862 C CA . LYS A 1 101 ? 11.031 8.449 -10.845 1.00 96.00 101 LYS A CA 1
ATOM 863 C C . LYS A 1 101 ? 9.687 7.917 -10.336 1.00 96.00 101 LYS A C 1
ATOM 865 O O . LYS A 1 101 ? 9.111 8.511 -9.432 1.00 96.00 101 LYS A O 1
ATOM 870 N N . ASP A 1 102 ? 9.228 6.786 -10.858 1.00 96.81 102 ASP A N 1
ATOM 871 C CA . ASP A 1 102 ? 7.955 6.175 -10.472 1.00 96.81 102 ASP A CA 1
ATOM 872 C C . ASP A 1 102 ? 8.022 5.454 -9.130 1.00 96.81 102 ASP A C 1
ATOM 874 O O . ASP A 1 102 ? 7.052 5.474 -8.378 1.00 96.81 102 ASP A O 1
ATOM 878 N N . LEU A 1 103 ? 9.185 4.915 -8.754 1.00 97.25 103 LEU A N 1
ATOM 879 C CA . LEU A 1 103 ? 9.399 4.419 -7.390 1.00 97.25 103 LEU A CA 1
ATOM 880 C C . LEU A 1 103 ? 9.286 5.548 -6.349 1.00 97.25 103 LEU A C 1
ATOM 882 O O . LEU A 1 103 ? 8.700 5.352 -5.285 1.00 97.25 103 LEU A O 1
ATOM 886 N N . GLU A 1 104 ? 9.800 6.745 -6.651 1.00 96.25 104 GLU A N 1
ATOM 887 C CA . GLU A 1 104 ? 9.578 7.930 -5.806 1.00 96.25 104 GLU A CA 1
ATOM 888 C C . GLU A 1 104 ? 8.118 8.409 -5.871 1.00 96.25 104 GLU A C 1
ATOM 890 O O . GLU A 1 104 ? 7.550 8.792 -4.848 1.00 96.25 104 GLU A O 1
ATOM 895 N N . GLY A 1 105 ? 7.478 8.333 -7.043 1.00 96.81 105 GLY A N 1
ATOM 896 C CA . GLY A 1 105 ? 6.046 8.594 -7.217 1.00 96.81 105 GLY A CA 1
ATOM 897 C C . GLY A 1 105 ? 5.173 7.685 -6.348 1.00 96.81 105 GLY A C 1
ATOM 898 O O . GLY A 1 105 ? 4.237 8.153 -5.701 1.00 96.81 105 GLY A O 1
ATOM 899 N N . PHE A 1 106 ? 5.535 6.411 -6.227 1.00 97.62 106 PHE A N 1
ATOM 900 C CA . PHE A 1 106 ? 4.887 5.469 -5.321 1.00 97.62 106 PHE A CA 1
ATOM 901 C C . PHE A 1 106 ? 5.035 5.880 -3.855 1.00 97.62 106 PHE A C 1
ATOM 903 O O . PHE A 1 106 ? 4.044 5.902 -3.128 1.00 97.62 106 PHE A O 1
ATOM 910 N N . LEU A 1 107 ? 6.232 6.286 -3.417 1.00 97.56 107 LEU A N 1
ATOM 911 C CA . LEU A 1 107 ? 6.413 6.815 -2.059 1.00 97.56 107 LEU A CA 1
ATOM 912 C C . LEU A 1 107 ? 5.606 8.100 -1.833 1.00 97.56 107 LEU A C 1
ATOM 914 O O . LEU A 1 107 ? 5.039 8.270 -0.756 1.00 97.56 107 LEU A O 1
ATOM 918 N N . ASN A 1 108 ? 5.478 8.966 -2.843 1.00 96.94 108 ASN A N 1
ATOM 919 C CA . ASN A 1 108 ? 4.618 10.150 -2.767 1.00 96.94 108 ASN A CA 1
ATOM 920 C C . ASN A 1 108 ? 3.134 9.775 -2.625 1.00 96.94 108 ASN A C 1
ATOM 922 O O . ASN A 1 108 ? 2.408 10.436 -1.883 1.00 96.94 108 ASN A O 1
ATOM 926 N N . ILE A 1 109 ? 2.679 8.715 -3.300 1.00 97.31 109 ILE A N 1
ATOM 927 C CA . ILE A 1 109 ? 1.324 8.169 -3.133 1.00 97.31 109 ILE A CA 1
ATOM 928 C C . ILE A 1 109 ? 1.151 7.647 -1.715 1.00 97.31 109 ILE A C 1
ATOM 930 O O . ILE A 1 109 ? 0.178 7.999 -1.055 1.00 97.31 109 ILE A O 1
ATOM 934 N N . VAL A 1 110 ? 2.103 6.871 -1.203 1.00 97.19 110 VAL A N 1
ATOM 935 C CA . VAL A 1 110 ? 2.032 6.411 0.185 1.00 97.19 110 VAL A CA 1
ATOM 936 C C . VAL A 1 110 ? 1.940 7.602 1.129 1.00 97.19 110 VAL A C 1
ATOM 938 O O . VAL A 1 110 ? 1.075 7.631 1.994 1.00 97.19 110 VAL A O 1
ATOM 941 N N . GLU A 1 111 ? 2.758 8.626 0.925 1.00 97.00 111 GLU A N 1
ATOM 942 C CA . GLU A 1 111 ? 2.828 9.782 1.808 1.00 97.00 111 GLU A CA 1
ATOM 943 C C . GLU A 1 111 ? 1.570 10.662 1.774 1.00 97.00 111 GLU A C 1
ATOM 945 O O . GLU A 1 111 ? 1.080 11.032 2.841 1.00 97.00 111 GLU A O 1
ATOM 950 N N . LYS A 1 112 ? 1.045 10.978 0.584 1.00 96.75 112 LYS A N 1
ATOM 951 C CA . LYS A 1 112 ? 0.097 12.091 0.375 1.00 96.75 112 LYS A CA 1
ATOM 952 C C . LYS A 1 112 ? -1.211 11.701 -0.312 1.00 96.75 112 LYS A C 1
ATOM 954 O O . LYS A 1 112 ? -2.051 12.569 -0.552 1.00 96.75 112 LYS A O 1
ATOM 959 N N . TYR A 1 113 ? -1.412 10.433 -0.665 1.00 96.44 113 TYR A N 1
ATOM 960 C CA . TYR A 1 113 ? -2.657 10.021 -1.306 1.00 96.44 113 TYR A CA 1
ATOM 961 C C . TYR A 1 113 ? -3.830 10.105 -0.326 1.00 96.44 113 TYR A C 1
ATOM 963 O O . TYR A 1 113 ? -3.841 9.475 0.734 1.00 96.44 113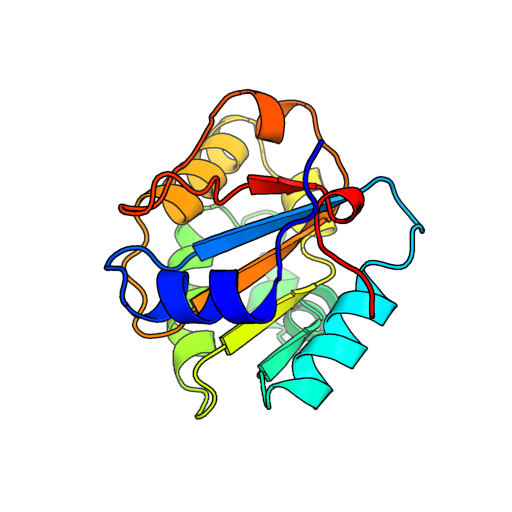 TYR A O 1
ATOM 971 N N . HIS A 1 114 ? -4.815 10.920 -0.696 1.00 95.00 114 HIS A N 1
ATOM 972 C CA . HIS A 1 114 ? -6.035 11.107 0.067 1.00 95.00 114 HIS A CA 1
ATOM 973 C C . HIS A 1 114 ? -7.023 9.992 -0.265 1.00 95.00 114 HIS A C 1
ATOM 975 O O . HIS A 1 114 ? -7.655 10.016 -1.320 1.00 95.00 114 HIS A O 1
ATOM 981 N N . SER A 1 115 ? -7.163 9.041 0.651 1.00 93.75 115 SER A N 1
ATOM 982 C CA . SER A 1 115 ? -8.035 7.879 0.498 1.00 93.75 115 SER A CA 1
ATOM 983 C C . SER A 1 115 ? -9.118 7.892 1.564 1.00 93.75 115 SER A C 1
ATOM 985 O O . SER A 1 115 ? -8.859 8.229 2.723 1.00 93.75 115 SER A O 1
ATOM 987 N N . LYS A 1 116 ? -10.331 7.467 1.202 1.00 94.56 116 LYS A N 1
ATOM 988 C CA . LYS A 1 116 ? -11.380 7.209 2.204 1.00 94.56 116 LYS A CA 1
ATOM 989 C C . LYS A 1 116 ? -11.094 5.929 2.997 1.00 94.56 116 LYS A C 1
ATOM 991 O O . LYS A 1 116 ? -11.479 5.835 4.162 1.00 94.56 116 LYS A O 1
ATOM 996 N N . LYS A 1 117 ? -10.384 4.988 2.373 1.00 97.56 117 LYS A N 1
ATOM 997 C CA . LYS A 1 117 ? -10.086 3.635 2.855 1.00 97.56 117 LYS A CA 1
ATOM 998 C C . LYS A 1 117 ? -8.626 3.509 3.290 1.00 97.56 117 LYS A C 1
ATOM 1000 O O . LYS A 1 117 ? -7.757 4.193 2.750 1.00 97.56 117 LYS A O 1
ATOM 1005 N N . THR A 1 118 ? -8.318 2.624 4.228 1.00 98.31 118 THR A N 1
ATOM 1006 C CA . THR A 1 118 ? -6.923 2.305 4.559 1.00 98.31 118 THR A CA 1
ATOM 1007 C C . THR A 1 118 ? -6.389 1.289 3.556 1.00 98.31 118 THR A C 1
ATOM 1009 O O . THR A 1 118 ? -6.925 0.190 3.436 1.00 98.31 118 THR A O 1
ATOM 1012 N N . ILE A 1 119 ? -5.335 1.663 2.828 1.00 98.56 119 ILE A N 1
ATOM 1013 C CA . ILE A 1 119 ? -4.755 0.861 1.743 1.00 98.56 119 ILE A CA 1
ATOM 1014 C C . ILE A 1 119 ? -3.400 0.330 2.198 1.00 98.56 119 ILE A C 1
ATOM 1016 O O . ILE A 1 119 ? -2.535 1.101 2.611 1.00 98.56 119 ILE A O 1
ATOM 1020 N N . ILE A 1 120 ? -3.208 -0.982 2.119 1.00 98.38 120 ILE A N 1
ATOM 1021 C CA . ILE A 1 120 ? -2.007 -1.668 2.581 1.00 98.38 120 ILE A CA 1
ATOM 1022 C C . ILE A 1 120 ? -1.382 -2.404 1.404 1.00 98.38 120 ILE A C 1
ATOM 1024 O O . ILE A 1 120 ? -1.950 -3.375 0.912 1.00 98.38 120 ILE A O 1
ATOM 1028 N N . PHE A 1 121 ? -0.198 -1.969 0.983 1.00 98.44 121 PHE A N 1
ATOM 1029 C CA . PHE A 1 121 ? 0.598 -2.673 -0.018 1.00 98.44 121 PHE A CA 1
ATOM 1030 C C . PHE A 1 121 ? 1.521 -3.690 0.644 1.00 98.44 121 PHE A C 1
ATOM 1032 O O . PHE A 1 121 ? 2.285 -3.335 1.542 1.00 98.44 121 PHE A O 1
ATOM 1039 N N . PHE A 1 122 ? 1.504 -4.926 0.158 1.00 97.19 122 PHE A N 1
ATOM 1040 C CA . PHE A 1 122 ? 2.477 -5.956 0.498 1.00 97.19 122 PHE A CA 1
ATOM 1041 C C . PHE A 1 122 ? 3.514 -6.046 -0.617 1.00 97.19 122 PHE A C 1
ATOM 1043 O O . PHE A 1 122 ? 3.182 -6.318 -1.769 1.00 97.19 122 PHE A O 1
ATOM 1050 N N . VAL A 1 123 ? 4.775 -5.773 -0.277 1.00 96.69 123 VAL A N 1
ATOM 1051 C CA . VAL A 1 123 ? 5.877 -5.707 -1.252 1.00 96.69 123 VAL A CA 1
ATOM 1052 C C . VAL A 1 123 ? 7.131 -6.400 -0.728 1.00 96.69 123 VAL A C 1
ATOM 1054 O O . VAL A 1 123 ? 7.285 -6.660 0.471 1.00 96.69 123 VAL A O 1
ATOM 1057 N N . GLN A 1 124 ? 8.067 -6.720 -1.610 1.00 95.25 124 GLN A N 1
ATOM 1058 C CA . GLN A 1 124 ? 9.372 -7.228 -1.213 1.00 95.25 124 GLN A CA 1
ATOM 1059 C C . GLN A 1 124 ? 10.260 -6.116 -0.649 1.00 95.25 124 GLN A C 1
ATOM 1061 O O . GLN A 1 124 ? 10.123 -4.934 -0.968 1.00 95.25 124 GLN A O 1
ATOM 1066 N N . GLU A 1 125 ? 11.202 -6.501 0.213 1.00 94.56 125 GLU A N 1
ATOM 1067 C CA . GLU A 1 125 ? 12.219 -5.581 0.711 1.00 94.56 125 GLU A CA 1
ATOM 1068 C C . GLU A 1 125 ? 13.053 -5.020 -0.449 1.00 94.56 125 GLU A C 1
ATOM 1070 O O . GLU A 1 125 ? 13.688 -5.760 -1.199 1.00 94.56 125 GLU A O 1
ATOM 1075 N N . ARG A 1 126 ? 13.078 -3.690 -0.578 1.00 93.69 126 ARG A N 1
ATOM 1076 C CA . ARG A 1 126 ? 13.813 -2.973 -1.626 1.00 93.69 126 ARG A CA 1
ATOM 1077 C C . ARG A 1 126 ? 14.538 -1.769 -1.041 1.00 93.69 126 ARG A C 1
ATOM 1079 O O . ARG A 1 126 ? 14.046 -1.124 -0.118 1.00 93.69 126 ARG A O 1
ATOM 1086 N N . LYS A 1 127 ? 15.694 -1.418 -1.617 1.00 93.12 127 LYS A N 1
ATOM 1087 C CA . LYS A 1 127 ? 16.523 -0.292 -1.143 1.00 93.12 127 LYS A CA 1
ATOM 1088 C C . LYS A 1 127 ? 15.762 1.038 -1.125 1.00 93.12 127 LYS A C 1
ATOM 1090 O O . LYS A 1 127 ? 15.944 1.818 -0.197 1.00 93.12 127 LYS A O 1
ATOM 1095 N N . PHE A 1 128 ? 14.897 1.290 -2.112 1.00 94.62 128 PHE A N 1
ATOM 1096 C CA . PHE A 1 128 ? 14.181 2.567 -2.206 1.00 94.62 128 PHE A CA 1
ATOM 1097 C C . PHE A 1 128 ? 13.206 2.798 -1.038 1.00 94.62 128 PHE A C 1
ATOM 1099 O O . PHE A 1 128 ? 13.033 3.938 -0.626 1.00 94.62 128 PHE A O 1
ATOM 1106 N N . LEU A 1 129 ? 12.657 1.733 -0.438 1.00 93.94 129 LEU A N 1
ATOM 1107 C CA . LEU A 1 129 ? 11.773 1.829 0.732 1.00 93.94 129 LEU A CA 1
ATOM 1108 C C . LEU A 1 129 ? 12.477 2.421 1.958 1.00 93.94 129 LEU A C 1
ATOM 1110 O O . LEU A 1 129 ? 11.827 2.991 2.824 1.00 93.94 129 LEU A O 1
ATOM 1114 N N . LYS A 1 130 ? 13.808 2.295 2.036 1.00 89.81 130 LYS A N 1
ATOM 1115 C CA . LYS A 1 130 ? 14.619 2.807 3.151 1.00 89.81 130 LYS A CA 1
ATOM 1116 C C . LYS A 1 130 ? 14.998 4.281 2.989 1.00 89.81 130 LYS A C 1
ATOM 1118 O O . LYS A 1 130 ? 15.562 4.857 3.911 1.00 89.81 130 LYS A O 1
ATOM 1123 N N . LYS A 1 131 ? 14.712 4.895 1.835 1.00 88.00 131 LYS A N 1
ATOM 1124 C CA . LYS A 1 131 ? 15.072 6.294 1.558 1.00 88.00 131 LYS A CA 1
ATOM 1125 C C . LYS A 1 131 ? 14.206 7.303 2.304 1.00 88.00 131 LYS A C 1
ATOM 1127 O O . LYS A 1 131 ? 14.622 8.443 2.472 1.00 88.00 131 LYS A O 1
ATOM 1132 N N . ARG A 1 132 ? 12.989 6.914 2.691 1.00 87.69 132 ARG A N 1
ATOM 1133 C CA . ARG A 1 132 ? 12.009 7.815 3.293 1.00 87.69 132 ARG A CA 1
ATOM 1134 C C . ARG A 1 132 ? 11.326 7.125 4.458 1.00 87.69 132 ARG A C 1
ATOM 1136 O O . ARG A 1 132 ? 10.820 6.020 4.312 1.00 87.69 132 ARG A O 1
ATOM 1143 N N . ASN A 1 133 ? 11.285 7.799 5.599 1.00 92.88 133 ASN A N 1
ATOM 1144 C CA . ASN A 1 133 ? 10.410 7.401 6.688 1.00 92.88 133 ASN A CA 1
ATOM 1145 C C . ASN A 1 133 ? 9.124 8.211 6.575 1.00 92.88 133 ASN A C 1
ATOM 1147 O O . ASN A 1 133 ? 9.171 9.437 6.516 1.00 92.88 133 ASN A O 1
ATOM 1151 N N . ILE A 1 134 ? 7.990 7.522 6.522 1.00 96.62 134 ILE A N 1
ATOM 1152 C CA . ILE A 1 134 ? 6.682 8.150 6.366 1.00 96.62 134 ILE A CA 1
ATOM 1153 C C . ILE A 1 134 ? 5.906 7.859 7.640 1.00 96.62 134 ILE A C 1
ATOM 1155 O O . ILE A 1 134 ? 5.608 6.703 7.907 1.00 96.62 134 ILE A O 1
ATOM 1159 N N . TYR A 1 135 ? 5.574 8.879 8.424 1.00 97.25 135 TYR A N 1
ATOM 1160 C CA . TYR A 1 135 ? 4.878 8.705 9.701 1.00 97.25 135 TYR A CA 1
ATOM 1161 C C . TYR A 1 135 ? 3.405 9.119 9.603 1.00 97.25 135 TYR A C 1
ATOM 1163 O O . TYR A 1 135 ? 3.003 9.812 8.662 1.00 97.25 135 TYR A O 1
ATOM 1171 N N . ASN A 1 136 ? 2.588 8.641 10.537 1.00 96.50 136 ASN A N 1
ATOM 1172 C CA . ASN A 1 136 ? 1.260 9.186 10.824 1.00 96.50 136 ASN A CA 1
ATOM 1173 C C . ASN A 1 136 ? 1.320 10.169 12.010 1.00 96.50 136 ASN A C 1
ATOM 1175 O O . ASN A 1 1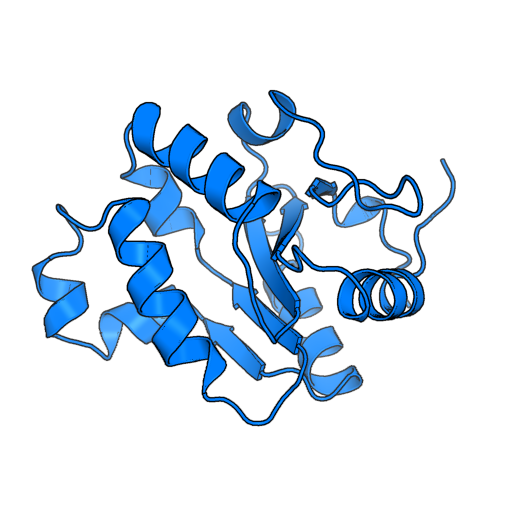36 ? 2.395 10.385 12.578 1.00 96.50 136 ASN A O 1
ATOM 1179 N N . THR A 1 137 ? 0.190 10.768 12.392 1.00 96.81 137 THR A N 1
ATOM 1180 C CA . THR A 1 137 ? 0.149 11.766 13.482 1.00 96.81 137 THR A CA 1
ATOM 1181 C C . THR A 1 137 ? 0.404 11.156 14.863 1.00 96.81 137 THR A C 1
ATOM 1183 O O . THR A 1 137 ? 0.827 11.855 15.777 1.00 96.81 137 THR A O 1
ATOM 1186 N N . TYR A 1 138 ? 0.264 9.834 14.989 1.00 95.88 138 TYR A N 1
ATOM 1187 C CA . TYR A 1 138 ? 0.628 9.053 16.175 1.00 95.88 138 TYR A CA 1
ATOM 1188 C C . TYR A 1 138 ? 2.130 8.706 16.248 1.00 95.88 138 TYR A C 1
ATOM 1190 O O . TYR A 1 138 ? 2.535 7.915 17.101 1.00 95.88 138 TYR A O 1
ATOM 1198 N N . GLY A 1 139 ? 2.966 9.221 15.337 1.00 95.88 139 GLY A N 1
ATOM 1199 C CA . GLY A 1 139 ? 4.404 8.926 15.288 1.00 95.88 139 GLY A CA 1
ATOM 1200 C C . GLY A 1 139 ? 4.744 7.513 14.792 1.00 95.88 139 GLY A C 1
ATOM 1201 O O . GLY A 1 139 ? 5.883 7.062 14.920 1.00 95.88 139 GLY A O 1
ATOM 1202 N N . GLN A 1 140 ? 3.783 6.788 14.215 1.00 95.75 140 GLN A N 1
ATOM 1203 C CA . GLN A 1 140 ? 3.973 5.418 13.735 1.00 95.75 140 GLN A CA 1
ATOM 1204 C C . GLN A 1 140 ? 4.421 5.428 12.269 1.00 95.75 140 GLN A C 1
ATOM 1206 O O . GLN A 1 140 ? 3.811 6.085 11.426 1.00 95.75 140 GLN A O 1
ATOM 1211 N N . ASN A 1 141 ? 5.488 4.690 11.950 1.00 96.50 141 ASN A N 1
ATOM 1212 C CA . ASN A 1 141 ? 5.977 4.579 10.574 1.00 96.50 141 ASN A CA 1
ATOM 1213 C C . ASN A 1 141 ? 5.000 3.742 9.731 1.00 96.50 141 ASN A C 1
ATOM 1215 O O . ASN A 1 141 ? 4.584 2.666 10.151 1.00 96.50 141 ASN A O 1
ATOM 1219 N N . ARG A 1 142 ? 4.665 4.225 8.536 1.00 97.44 142 ARG A N 1
ATOM 1220 C CA . ARG A 1 142 ? 3.767 3.609 7.552 1.00 97.44 142 ARG A CA 1
ATOM 1221 C C . ARG A 1 142 ? 4.497 2.714 6.553 1.00 97.44 142 ARG A C 1
ATOM 1223 O O . ARG A 1 142 ? 3.850 2.110 5.709 1.00 97.44 142 ARG A O 1
ATOM 1230 N N . ILE A 1 143 ? 5.822 2.602 6.644 1.00 97.31 143 ILE A N 1
ATOM 1231 C CA . ILE A 1 143 ? 6.628 1.612 5.922 1.00 97.31 143 ILE A CA 1
ATOM 1232 C C . ILE A 1 143 ? 7.178 0.618 6.948 1.00 97.31 143 ILE A C 1
ATOM 1234 O O . ILE A 1 143 ? 8.169 0.876 7.637 1.00 97.31 143 ILE A O 1
ATOM 1238 N N . ILE A 1 144 ? 6.515 -0.528 7.081 1.00 94.75 144 ILE A N 1
ATOM 1239 C CA . ILE A 1 144 ? 6.726 -1.463 8.188 1.00 94.75 144 ILE A CA 1
ATOM 1240 C C . ILE A 1 144 ? 7.284 -2.782 7.665 1.00 94.75 144 ILE A C 1
ATOM 1242 O O . ILE A 1 144 ? 6.739 -3.394 6.751 1.00 94.75 144 ILE A O 1
ATOM 1246 N N . ASN A 1 145 ? 8.363 -3.256 8.287 1.00 93.38 145 ASN A N 1
ATOM 1247 C CA . ASN A 1 145 ? 8.809 -4.625 8.069 1.00 93.38 145 ASN A CA 1
ATOM 1248 C C . ASN A 1 145 ? 7.844 -5.583 8.783 1.00 93.38 145 ASN A C 1
ATOM 1250 O O . ASN A 1 145 ? 7.585 -5.386 9.971 1.00 93.38 145 ASN A O 1
ATOM 1254 N N . ILE A 1 146 ? 7.363 -6.626 8.104 1.00 91.94 146 ILE A N 1
ATOM 1255 C CA . ILE A 1 146 ? 6.397 -7.586 8.660 1.00 91.94 146 ILE A CA 1
ATOM 1256 C C . ILE A 1 146 ? 6.839 -8.184 10.006 1.00 91.94 146 ILE A C 1
ATOM 1258 O O . ILE A 1 146 ? 6.002 -8.427 10.865 1.00 91.94 146 ILE A O 1
ATOM 1262 N N . TYR A 1 147 ? 8.147 -8.354 10.238 1.00 89.44 147 TYR A N 1
ATOM 1263 C CA . TYR A 1 147 ? 8.692 -8.899 11.489 1.00 89.44 147 TYR A CA 1
ATOM 1264 C C . TYR A 1 147 ? 8.535 -7.974 12.696 1.00 89.44 147 TYR A C 1
ATOM 1266 O O . TYR A 1 147 ? 8.689 -8.406 13.835 1.00 89.44 147 TYR A O 1
ATOM 1274 N N . LYS A 1 148 ? 8.238 -6.693 12.463 1.00 90.75 148 LYS A N 1
ATOM 1275 C CA . LYS A 1 148 ? 7.895 -5.752 13.532 1.00 90.75 148 LYS A CA 1
ATOM 1276 C C . LYS A 1 148 ? 6.431 -5.855 13.936 1.00 90.75 148 LYS A C 1
ATOM 1278 O O . LYS A 1 148 ? 6.064 -5.276 14.951 1.00 90.75 148 LYS A O 1
ATOM 1283 N N . LEU A 1 149 ? 5.594 -6.544 13.163 1.00 89.75 149 LEU A N 1
ATOM 1284 C CA . LEU A 1 149 ? 4.200 -6.766 13.511 1.00 89.75 149 LEU A CA 1
ATOM 1285 C C . LEU A 1 149 ? 4.114 -7.962 14.455 1.00 89.75 149 LEU A C 1
ATOM 1287 O O . LEU A 1 149 ? 4.718 -9.004 14.202 1.00 89.75 149 LEU A O 1
ATOM 1291 N N . LYS A 1 150 ? 3.354 -7.814 15.539 1.00 78.50 150 LYS A N 1
ATOM 1292 C CA . LYS A 1 150 ? 3.014 -8.933 16.414 1.00 78.50 150 LYS A CA 1
ATOM 1293 C C . LYS A 1 150 ? 2.200 -9.936 15.597 1.00 78.50 150 LYS A C 1
ATOM 1295 O O . LYS A 1 150 ? 1.051 -9.651 15.255 1.00 78.50 150 LYS A O 1
ATOM 1300 N N . GLN A 1 151 ? 2.827 -11.057 15.249 1.00 65.38 151 GLN A N 1
ATOM 1301 C CA . GLN A 1 151 ? 2.126 -12.239 14.755 1.00 65.38 151 GLN A CA 1
ATOM 1302 C C . GLN A 1 151 ? 1.353 -12.841 15.935 1.00 65.38 151 GLN A C 1
ATOM 1304 O O . GLN A 1 151 ? 1.734 -12.607 17.083 1.00 65.38 151 GLN A O 1
ATOM 1309 N N . PHE A 1 152 ? 0.213 -13.469 15.648 1.00 55.91 152 PHE A N 1
ATOM 1310 C CA . PHE A 1 152 ? -0.736 -13.919 16.669 1.00 55.91 152 PHE A CA 1
ATOM 1311 C C . PHE A 1 152 ? -0.088 -14.766 17.762 1.00 55.91 152 PHE A C 1
ATOM 1313 O O . PHE A 1 152 ? 0.763 -15.613 17.414 1.00 55.91 152 PHE A O 1
#

Foldseek 3Di:
DAADAVVVVQVQLLVFQQQEFEEEEAPPPCLVVVLVVVCVVQVEAEDAVVVVQVVDPVNVVCLLVCALVNVLVVLVVVLVDPGQEYEYEPCAVSVVNYDPVRLVSNVVSNQDPGGNHRYYYYYYDDPSLVVDFHATPVRHTRYHYPVSHDDD

Organism: NCBI:txid54121

Radius of gyration: 14.56 Å; chains: 1; bounding box: 34×28×44 Å

pLDDT: mean 93.37, std 6.68, range [54.5, 98.56]

InterPro domains:
  IPR003959 ATPase, AAA-type, core [PF00004] (22-115)
  IPR027417 P-loop containing nucleoside triphosphate hydrolase [G3DSA:3.40.50.300] (3-138)
  IPR027417 P-loop containing nucleoside triphosphate hydrolase [SSF52540] (8-149)